Protein AF-A0A514C4Z4-F1 (afdb_monomer_lite)

pLDDT: mean 70.09, std 15.61, range [42.56, 97.69]

Structure (mmCIF, N/CA/C/O backbone):
data_AF-A0A514C4Z4-F1
#
_entry.id   AF-A0A514C4Z4-F1
#
loop_
_atom_site.group_PDB
_atom_site.id
_atom_site.type_symbol
_atom_site.label_atom_id
_atom_site.label_alt_id
_atom_site.label_comp_id
_atom_site.label_asym_id
_atom_site.label_entity_id
_atom_site.label_seq_id
_atom_site.pdbx_PDB_ins_code
_atom_site.Cartn_x
_atom_site.Cartn_y
_atom_site.Cartn_z
_atom_site.occupancy
_atom_site.B_iso_or_equiv
_atom_site.auth_seq_id
_atom_site.auth_comp_id
_atom_site.auth_asym_id
_atom_site.auth_atom_id
_atom_site.pdbx_PDB_model_num
ATOM 1 N N . MET A 1 1 ? 21.612 -12.194 -46.620 1.00 42.56 1 MET A N 1
ATOM 2 C CA . MET A 1 1 ? 21.492 -10.855 -46.006 1.00 42.56 1 MET A CA 1
ATOM 3 C C . MET A 1 1 ? 21.605 -11.033 -44.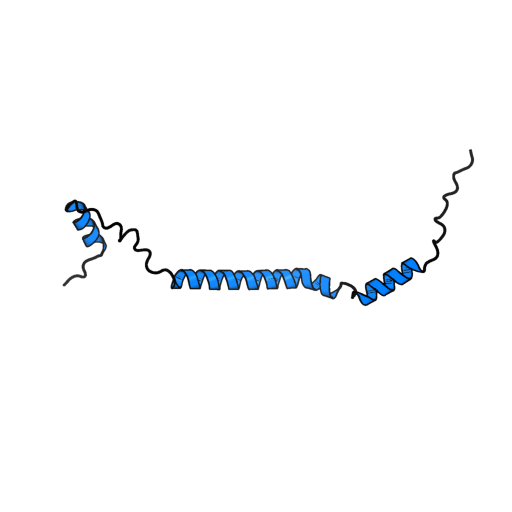504 1.00 42.56 1 MET A C 1
ATOM 5 O O . MET A 1 1 ? 20.686 -11.560 -43.892 1.00 42.56 1 MET A O 1
ATOM 9 N N . SER A 1 2 ? 22.770 -10.727 -43.944 1.00 56.28 2 SER A N 1
ATOM 10 C CA . SER A 1 2 ? 23.046 -10.801 -42.506 1.00 56.28 2 SER A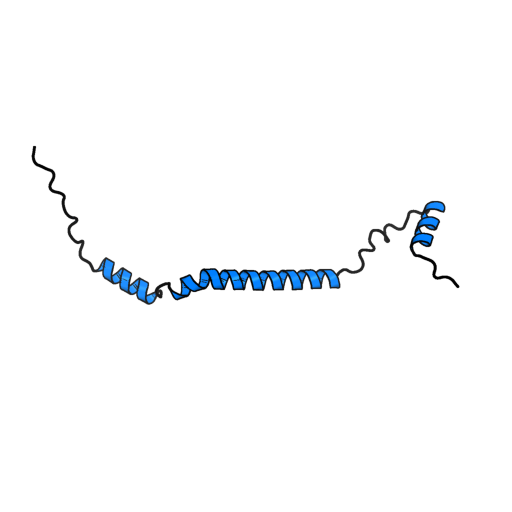 CA 1
ATOM 11 C C . SER A 1 2 ? 22.355 -9.629 -41.791 1.00 56.28 2 SER A C 1
ATOM 13 O O . SER A 1 2 ? 22.359 -8.521 -42.328 1.00 56.28 2 SER A O 1
ATOM 15 N N . PRO A 1 3 ? 21.737 -9.839 -40.618 1.00 57.59 3 PRO A N 1
ATOM 16 C CA . PRO A 1 3 ? 21.112 -8.760 -39.863 1.00 57.59 3 PRO A CA 1
ATOM 17 C C . PRO A 1 3 ? 22.190 -7.797 -39.347 1.00 57.59 3 PRO A C 1
ATOM 19 O O . PRO A 1 3 ? 23.027 -8.182 -38.537 1.00 57.59 3 PRO A O 1
ATOM 22 N N . GLN A 1 4 ? 22.173 -6.555 -39.838 1.00 60.25 4 GLN A N 1
ATOM 23 C CA . GLN A 1 4 ? 23.078 -5.492 -39.399 1.00 60.25 4 GLN A CA 1
ATOM 24 C C . GLN A 1 4 ? 22.856 -5.236 -37.902 1.00 60.25 4 GLN A C 1
ATOM 26 O O . GLN A 1 4 ? 21.751 -4.865 -37.487 1.00 60.25 4 GLN A O 1
ATOM 31 N N . SER A 1 5 ? 23.887 -5.465 -37.092 1.00 60.81 5 SER A N 1
ATOM 32 C CA . SER A 1 5 ? 23.812 -5.287 -35.646 1.00 60.81 5 SER A CA 1
ATOM 33 C C . SER A 1 5 ? 23.740 -3.790 -35.314 1.00 60.81 5 SER A C 1
ATOM 35 O O . SER A 1 5 ? 24.432 -2.992 -35.949 1.00 60.81 5 SER A O 1
ATOM 37 N N . PRO A 1 6 ? 22.946 -3.359 -34.313 1.00 60.31 6 PRO A N 1
ATOM 38 C CA . PRO A 1 6 ? 22.890 -1.959 -33.880 1.00 60.31 6 PRO A CA 1
ATOM 39 C C . PRO A 1 6 ? 24.265 -1.381 -33.524 1.00 60.31 6 PRO A C 1
ATOM 41 O O . PRO A 1 6 ? 24.483 -0.182 -33.667 1.00 60.31 6 PRO A O 1
ATOM 44 N N . HIS A 1 7 ? 25.190 -2.243 -33.099 1.00 58.03 7 HIS A N 1
ATOM 45 C CA . HIS A 1 7 ? 26.564 -1.881 -32.770 1.00 58.03 7 HIS A CA 1
ATOM 46 C C . HIS A 1 7 ? 27.372 -1.428 -33.993 1.00 58.03 7 HIS A C 1
ATOM 48 O O . HIS A 1 7 ? 28.156 -0.488 -33.873 1.00 58.03 7 HIS A O 1
ATOM 54 N N . ASP A 1 8 ? 27.118 -2.003 -35.171 1.00 60.06 8 ASP A N 1
ATOM 55 C CA . ASP A 1 8 ? 27.821 -1.632 -36.405 1.00 60.06 8 ASP A CA 1
ATOM 56 C C . ASP A 1 8 ? 27.422 -0.221 -36.859 1.00 60.06 8 ASP A C 1
ATOM 58 O O . ASP A 1 8 ? 28.261 0.565 -37.286 1.00 60.06 8 ASP A O 1
ATOM 62 N N . LYS A 1 9 ? 26.149 0.154 -36.668 1.00 60.41 9 LYS A N 1
ATOM 63 C CA . LYS A 1 9 ? 25.651 1.508 -36.975 1.00 60.41 9 LYS A CA 1
ATOM 64 C C . LYS A 1 9 ? 26.252 2.600 -36.092 1.00 60.41 9 LYS A C 1
ATOM 66 O O . LYS A 1 9 ? 26.359 3.742 -36.528 1.00 60.41 9 LYS A O 1
ATOM 71 N N . VAL A 1 10 ? 26.584 2.277 -34.843 1.00 58.56 10 VAL A N 1
ATOM 72 C CA . VAL A 1 10 ? 27.162 3.249 -33.901 1.00 58.56 10 VAL A CA 1
ATOM 73 C C . VAL A 1 10 ? 28.647 3.464 -34.192 1.00 58.56 10 VAL A C 1
ATOM 75 O O . VAL A 1 10 ? 29.125 4.591 -34.083 1.00 58.56 10 VAL A O 1
ATOM 78 N N . ALA A 1 11 ? 29.360 2.413 -34.602 1.00 59.81 11 ALA A N 1
ATOM 79 C CA . ALA A 1 11 ? 30.767 2.507 -34.980 1.00 59.81 11 ALA A CA 1
ATOM 80 C C . ALA A 1 11 ? 30.974 3.369 -36.240 1.00 59.81 11 ALA A C 1
ATOM 82 O O . ALA A 1 11 ? 31.871 4.212 -36.252 1.00 59.81 11 ALA A O 1
ATOM 83 N N . ASP A 1 12 ? 30.102 3.223 -37.243 1.00 59.00 12 ASP A N 1
ATOM 84 C CA . ASP A 1 12 ? 30.151 4.012 -38.486 1.00 59.00 12 ASP A CA 1
ATOM 85 C C . ASP A 1 12 ? 29.935 5.513 -38.224 1.00 59.00 12 ASP A C 1
ATOM 87 O O . ASP A 1 12 ? 30.696 6.365 -38.680 1.00 59.00 12 ASP A O 1
ATOM 91 N N . ALA A 1 13 ? 28.956 5.848 -37.377 1.00 57.41 13 ALA A N 1
ATOM 92 C CA . ALA A 1 13 ? 28.613 7.236 -37.065 1.00 57.41 13 ALA A CA 1
ATOM 93 C C . ALA A 1 13 ? 29.742 8.007 -36.349 1.00 57.41 13 ALA A C 1
ATOM 95 O O . ALA A 1 13 ? 29.864 9.220 -36.521 1.00 57.41 13 ALA A O 1
ATOM 96 N N . VAL A 1 14 ? 30.574 7.317 -35.559 1.00 56.09 14 VAL A N 1
ATOM 97 C CA . VAL A 1 14 ? 31.751 7.911 -34.899 1.00 56.09 14 VAL A CA 1
ATOM 98 C C . VAL A 1 14 ? 32.892 8.133 -35.893 1.00 56.09 14 VAL A C 1
ATOM 100 O O . VAL A 1 14 ? 33.613 9.124 -35.773 1.00 56.09 14 VAL A O 1
ATOM 103 N N . HIS A 1 15 ? 33.049 7.251 -36.884 1.00 59.34 15 HIS A N 1
ATOM 104 C CA . HIS A 1 15 ? 34.099 7.374 -37.897 1.00 59.34 15 HIS A CA 1
ATOM 105 C C . HIS A 1 15 ? 33.832 8.522 -38.885 1.00 59.34 15 HIS A C 1
ATOM 107 O O . HIS A 1 15 ? 34.769 9.157 -39.363 1.00 59.34 15 HIS A O 1
ATOM 113 N N . GLU A 1 16 ? 32.562 8.847 -39.130 1.00 58.06 16 GLU A N 1
ATOM 114 C CA . GLU A 1 16 ? 32.144 9.899 -40.068 1.00 58.06 16 GLU A CA 1
ATOM 115 C C . GLU A 1 16 ? 32.050 11.306 -39.449 1.00 58.06 16 GLU A C 1
ATOM 117 O O . GLU A 1 16 ? 31.629 12.252 -40.116 1.00 58.06 16 GLU A O 1
ATOM 122 N N . GLY A 1 17 ? 32.445 11.482 -38.180 1.00 53.03 17 GLY A N 1
ATOM 123 C CA . GLY A 1 17 ? 32.523 12.801 -37.531 1.00 53.03 17 GLY A CA 1
ATOM 124 C C . GLY A 1 17 ? 31.176 13.522 -37.391 1.00 53.03 17 GLY A C 1
ATOM 125 O O . GLY A 1 17 ? 31.128 14.724 -37.119 1.00 53.03 17 GLY A O 1
ATOM 126 N N . ARG A 1 18 ? 30.066 12.804 -37.572 1.00 54.50 18 ARG A N 1
ATOM 127 C CA . ARG A 1 18 ? 28.713 13.331 -37.417 1.00 54.50 18 ARG A CA 1
ATOM 128 C C . ARG A 1 18 ? 28.349 13.241 -35.935 1.00 54.50 18 ARG A C 1
ATOM 130 O O . ARG A 1 18 ? 28.539 12.177 -35.347 1.00 54.50 18 ARG A O 1
ATOM 137 N N . PRO A 1 19 ? 27.866 14.322 -35.290 1.00 53.94 19 PRO A N 1
ATOM 138 C CA . PRO A 1 19 ? 27.509 14.261 -33.880 1.00 53.94 19 PRO A CA 1
ATOM 139 C C . PRO A 1 19 ? 26.487 13.142 -33.704 1.00 53.94 19 PRO A C 1
ATOM 141 O O . PRO A 1 19 ? 25.405 13.205 -34.287 1.00 53.94 19 PRO A O 1
ATOM 144 N N . ALA A 1 20 ? 26.869 12.100 -32.960 1.00 55.38 20 ALA A N 1
ATOM 145 C CA . ALA A 1 20 ? 25.981 11.002 -32.623 1.00 55.38 20 ALA A CA 1
ATOM 146 C C . ALA A 1 20 ? 24.704 11.622 -32.054 1.00 55.38 20 ALA A C 1
ATOM 148 O O . ALA A 1 20 ? 24.762 12.337 -31.051 1.00 55.38 20 ALA A O 1
ATOM 149 N N . ASP A 1 21 ? 23.590 11.437 -32.765 1.00 51.84 21 ASP A N 1
ATOM 150 C CA . ASP A 1 21 ? 22.342 12.139 -32.505 1.00 51.84 21 ASP A CA 1
ATOM 151 C C . ASP A 1 21 ? 22.040 12.116 -31.002 1.00 51.84 21 ASP A C 1
ATOM 153 O O . ASP A 1 21 ? 21.845 11.056 -30.407 1.00 51.84 21 ASP A O 1
ATOM 157 N N . ALA A 1 22 ? 21.952 13.293 -30.373 1.00 53.84 22 ALA A N 1
ATOM 158 C CA . ALA A 1 22 ? 21.548 13.440 -28.969 1.00 53.84 22 ALA A CA 1
ATOM 159 C C . ALA A 1 22 ? 20.171 12.793 -28.686 1.00 53.84 22 ALA A C 1
ATOM 161 O O . ALA A 1 22 ? 19.777 12.576 -27.538 1.00 53.84 22 ALA A O 1
ATOM 162 N N . GLN A 1 23 ? 19.441 12.444 -29.747 1.00 51.53 23 GLN A N 1
ATOM 163 C CA . GLN A 1 23 ? 18.218 11.658 -29.710 1.00 51.53 23 GLN A CA 1
ATOM 164 C C . GLN A 1 23 ? 18.426 10.165 -29.425 1.00 51.53 23 GLN A C 1
ATOM 166 O O . GLN A 1 23 ? 17.472 9.564 -28.947 1.00 51.53 23 GLN A O 1
ATOM 171 N N . LEU A 1 24 ? 19.614 9.572 -29.620 1.00 49.78 24 LEU A N 1
ATOM 172 C CA . LEU A 1 24 ? 19.930 8.227 -29.106 1.00 49.78 24 LEU A CA 1
ATOM 173 C C . LEU A 1 24 ? 20.104 8.237 -27.580 1.00 49.78 24 LEU A C 1
ATOM 175 O O . LEU A 1 24 ? 19.686 7.302 -26.904 1.00 49.78 24 LEU A O 1
ATOM 179 N N . VAL A 1 25 ? 20.633 9.326 -27.015 1.00 52.97 25 VAL A N 1
ATOM 180 C CA . VAL A 1 25 ? 20.758 9.498 -25.553 1.00 52.97 25 VAL A CA 1
ATOM 181 C C . VAL A 1 25 ? 19.403 9.844 -24.922 1.00 52.97 25 VAL A C 1
ATOM 183 O O . VAL A 1 25 ? 19.084 9.410 -23.817 1.00 52.97 25 VAL A O 1
ATOM 186 N N . ARG A 1 26 ? 18.547 10.564 -25.664 1.00 53.62 26 ARG A N 1
ATOM 187 C CA . ARG A 1 26 ? 17.135 10.813 -25.323 1.00 53.62 26 ARG A CA 1
ATOM 188 C C . ARG A 1 26 ? 16.186 9.748 -25.888 1.00 53.62 26 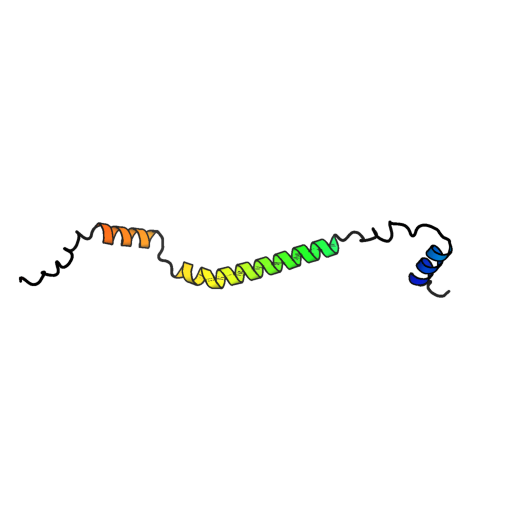ARG A C 1
ATOM 190 O O . ARG A 1 26 ? 14.973 9.946 -25.892 1.00 53.62 26 ARG A O 1
ATOM 197 N N . GLN A 1 27 ? 16.705 8.590 -2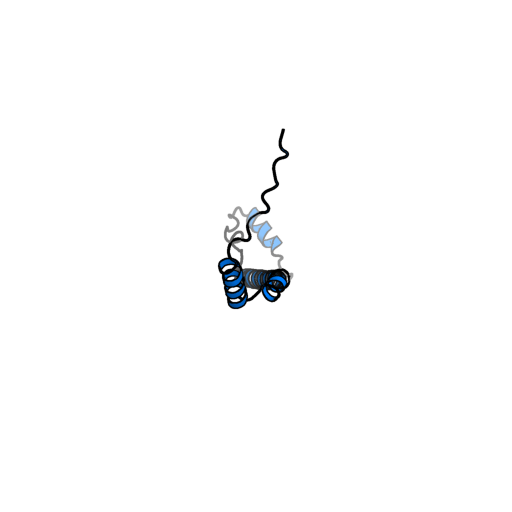6.295 1.00 47.59 27 GLN A N 1
ATOM 198 C CA . GLN A 1 27 ? 15.900 7.416 -26.627 1.00 47.59 27 GLN A CA 1
ATOM 199 C C . GLN A 1 27 ? 15.580 6.600 -25.368 1.00 47.59 27 GLN A C 1
ATOM 201 O O . GLN A 1 27 ? 15.467 5.376 -25.404 1.00 47.59 27 GLN A O 1
ATOM 206 N N . GLY A 1 28 ? 15.346 7.278 -24.241 1.00 58.47 28 GLY A N 1
ATOM 207 C CA . GLY A 1 28 ? 14.506 6.748 -23.176 1.00 58.47 28 GLY A CA 1
ATOM 208 C C . GLY A 1 28 ? 13.090 6.632 -23.725 1.00 58.47 28 GLY A C 1
ATOM 209 O O . GLY A 1 28 ? 12.245 7.485 -23.468 1.00 58.47 28 GLY A O 1
ATOM 210 N N . ARG A 1 29 ? 12.860 5.627 -24.578 1.00 56.69 29 ARG A N 1
ATOM 211 C CA . ARG A 1 29 ? 11.574 5.284 -25.176 1.00 56.69 29 ARG A CA 1
ATOM 212 C C . ARG A 1 29 ? 10.520 5.399 -24.092 1.00 56.69 29 ARG A C 1
ATOM 214 O O . ARG A 1 29 ? 10.451 4.526 -23.239 1.00 56.69 29 ARG A O 1
ATOM 221 N N . SER A 1 30 ? 9.691 6.441 -24.159 1.00 58.50 30 SER A N 1
ATOM 222 C CA . SER A 1 30 ? 8.265 6.268 -23.919 1.00 58.50 30 SER A CA 1
ATOM 223 C C . SER A 1 30 ? 7.909 5.459 -22.676 1.00 58.50 30 SER A C 1
ATOM 225 O O . SER A 1 30 ? 7.079 4.561 -22.796 1.00 58.50 30 SER A O 1
ATOM 227 N N . GLY A 1 31 ? 8.582 5.659 -21.535 1.00 67.44 31 GLY A N 1
ATOM 228 C CA . GLY A 1 31 ? 8.633 4.685 -20.438 1.00 67.44 31 GLY A CA 1
ATOM 229 C C . GLY A 1 31 ? 7.320 4.500 -19.681 1.00 67.44 31 GLY A C 1
ATOM 230 O O . GLY A 1 31 ? 7.341 4.017 -18.560 1.00 67.44 31 GLY A O 1
ATOM 231 N N . ARG A 1 32 ? 6.172 4.873 -20.260 1.00 79.94 32 ARG A N 1
ATOM 232 C CA . ARG A 1 32 ? 4.837 4.753 -19.661 1.00 79.94 32 ARG A CA 1
ATOM 233 C C . ARG A 1 32 ? 4.578 3.356 -19.106 1.00 79.94 32 ARG A C 1
ATOM 235 O O . ARG A 1 32 ? 3.998 3.244 -18.041 1.00 79.94 32 ARG A O 1
ATOM 242 N N . ARG A 1 33 ? 5.044 2.297 -19.781 1.00 82.19 33 ARG A N 1
ATOM 243 C CA . ARG A 1 33 ? 4.909 0.913 -19.286 1.00 82.19 33 ARG A CA 1
ATOM 244 C C . ARG A 1 33 ? 5.725 0.664 -18.019 1.00 82.19 33 ARG A C 1
ATOM 246 O O . ARG A 1 33 ? 5.209 0.074 -17.083 1.00 82.19 33 ARG A O 1
ATOM 253 N N . ILE A 1 34 ? 6.969 1.137 -17.987 1.00 84.19 34 ILE A N 1
ATOM 254 C CA . ILE A 1 34 ? 7.864 1.008 -16.830 1.00 84.19 34 ILE A CA 1
ATOM 255 C C . ILE A 1 34 ? 7.345 1.865 -15.673 1.00 84.19 34 ILE A C 1
ATOM 257 O O . ILE A 1 34 ? 7.296 1.395 -14.546 1.00 84.19 34 ILE A O 1
ATOM 261 N N . LEU A 1 35 ? 6.870 3.079 -15.961 1.00 86.19 35 LEU A N 1
ATOM 262 C CA . LEU A 1 35 ? 6.240 3.960 -14.983 1.00 86.19 35 LEU A CA 1
ATOM 263 C C . LEU A 1 35 ? 4.963 3.339 -14.401 1.00 86.19 35 LEU A C 1
ATOM 265 O O . LEU A 1 35 ? 4.784 3.360 -13.191 1.00 86.19 35 LEU A O 1
ATOM 269 N N . LEU A 1 36 ? 4.102 2.744 -15.233 1.00 93.56 36 LEU A N 1
ATOM 270 C CA . LEU A 1 36 ? 2.917 2.024 -14.760 1.00 93.56 36 LEU A CA 1
ATOM 271 C C . LEU A 1 36 ? 3.303 0.820 -13.899 1.00 93.56 36 LEU A C 1
ATOM 273 O O . LEU A 1 36 ? 2.724 0.642 -12.834 1.00 93.56 36 LEU A O 1
ATOM 277 N N . LEU A 1 37 ? 4.298 0.032 -14.315 1.00 93.25 37 LEU A N 1
ATOM 278 C CA . LEU A 1 37 ? 4.795 -1.098 -13.528 1.00 93.25 37 LEU A CA 1
ATOM 279 C C . LEU A 1 37 ? 5.331 -0.635 -12.163 1.00 93.25 37 LEU A C 1
ATOM 281 O O . LEU A 1 37 ? 5.013 -1.240 -11.144 1.00 93.25 37 LEU A O 1
ATOM 285 N N . LEU A 1 38 ? 6.090 0.465 -12.140 1.00 93.00 38 LEU A N 1
ATOM 286 C CA . LEU A 1 38 ? 6.598 1.095 -10.920 1.00 93.00 38 LEU A CA 1
ATOM 287 C C . LEU A 1 38 ? 5.458 1.556 -10.010 1.00 93.00 38 LEU A C 1
ATOM 289 O O . LEU A 1 38 ? 5.478 1.244 -8.826 1.00 93.00 38 LEU A O 1
ATOM 293 N N . ILE A 1 39 ? 4.452 2.248 -10.550 1.00 96.25 39 ILE A N 1
ATOM 294 C CA . ILE A 1 39 ? 3.294 2.725 -9.777 1.00 96.25 39 ILE A CA 1
ATOM 295 C C . ILE A 1 39 ? 2.508 1.548 -9.200 1.00 96.25 39 ILE A C 1
ATOM 297 O O . ILE A 1 39 ? 2.169 1.564 -8.021 1.00 96.25 39 ILE A O 1
ATOM 301 N N . VAL A 1 40 ? 2.243 0.515 -10.002 1.00 97.31 40 VAL A N 1
ATOM 302 C CA . VAL A 1 40 ? 1.509 -0.674 -9.549 1.00 97.31 40 VAL A CA 1
ATOM 303 C C . VAL A 1 40 ? 2.303 -1.421 -8.481 1.00 97.31 40 VAL A C 1
ATOM 305 O O . VAL A 1 40 ? 1.738 -1.785 -7.455 1.00 97.31 40 VAL A O 1
ATOM 308 N N . SER A 1 41 ? 3.611 -1.604 -8.673 1.00 96.06 41 SER A N 1
ATOM 309 C CA . SER A 1 41 ? 4.473 -2.264 -7.689 1.00 96.06 41 SER A CA 1
ATOM 310 C C . SER A 1 41 ? 4.577 -1.464 -6.391 1.00 96.06 41 SER A C 1
ATOM 312 O O . SER A 1 41 ? 4.488 -2.042 -5.310 1.00 96.06 41 SER A O 1
ATOM 314 N N . ALA A 1 42 ? 4.750 -0.144 -6.479 1.00 96.88 42 ALA A N 1
ATOM 315 C CA . ALA A 1 42 ? 4.801 0.731 -5.314 1.00 96.88 42 ALA A CA 1
ATOM 316 C C . ALA A 1 42 ? 3.452 0.754 -4.581 1.00 96.88 42 ALA A C 1
ATOM 318 O O . ALA A 1 42 ? 3.419 0.671 -3.356 1.00 96.88 42 ALA A O 1
ATOM 319 N N . GLY A 1 43 ? 2.342 0.790 -5.322 1.00 97.69 43 GLY A N 1
ATOM 320 C CA . GLY A 1 43 ? 0.993 0.703 -4.770 1.00 97.69 43 GLY A CA 1
ATOM 321 C C . GLY A 1 43 ? 0.743 -0.629 -4.065 1.00 9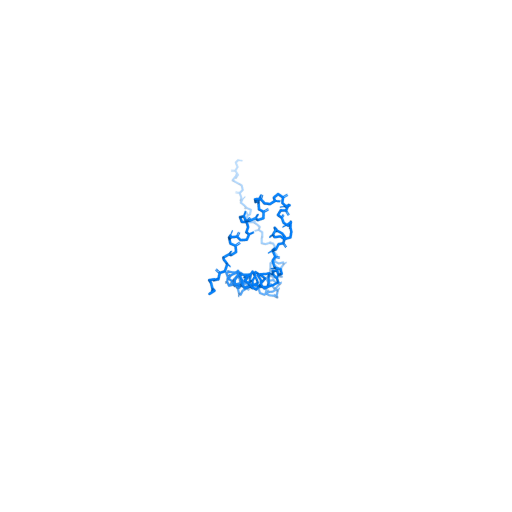7.69 43 GLY A C 1
ATOM 322 O O . GLY A 1 43 ? 0.268 -0.639 -2.934 1.00 97.69 43 GLY A O 1
ATOM 323 N N . ALA A 1 44 ? 1.129 -1.749 -4.678 1.00 97.31 44 ALA A N 1
ATOM 324 C CA . ALA A 1 44 ? 1.012 -3.071 -4.066 1.00 97.31 44 ALA A CA 1
ATOM 325 C C . ALA A 1 44 ? 1.840 -3.177 -2.775 1.00 97.31 44 ALA A C 1
ATOM 327 O O . ALA A 1 44 ? 1.331 -3.639 -1.754 1.00 97.31 44 ALA A O 1
ATOM 328 N N . ALA A 1 45 ? 3.085 -2.691 -2.789 1.00 97.50 45 ALA A N 1
ATOM 329 C CA . ALA A 1 45 ? 3.932 -2.651 -1.600 1.00 97.50 45 ALA A CA 1
ATOM 330 C C . ALA A 1 45 ? 3.328 -1.773 -0.493 1.00 97.50 45 ALA A C 1
ATOM 332 O O . ALA A 1 45 ? 3.316 -2.180 0.667 1.00 97.50 45 ALA A O 1
ATOM 333 N N . ALA A 1 46 ? 2.778 -0.606 -0.845 1.00 97.12 46 ALA A N 1
ATOM 334 C CA . ALA A 1 46 ? 2.104 0.270 0.106 1.00 97.12 46 ALA A CA 1
ATOM 335 C C . ALA A 1 46 ? 0.893 -0.424 0.743 1.00 97.12 46 ALA A C 1
ATOM 337 O O . ALA A 1 46 ? 0.769 -0.415 1.962 1.00 97.12 46 ALA A O 1
ATOM 338 N N . VAL A 1 47 ? 0.043 -1.089 -0.046 1.00 96.69 47 VAL A N 1
ATOM 339 C CA . VAL A 1 47 ? -1.121 -1.827 0.476 1.00 96.69 47 VAL A CA 1
ATOM 340 C C . VAL A 1 47 ? -0.693 -2.950 1.420 1.00 96.69 47 VAL A C 1
ATOM 342 O O . VAL A 1 47 ? -1.274 -3.087 2.494 1.00 96.69 47 VAL A O 1
ATOM 345 N N . LEU A 1 48 ? 0.338 -3.723 1.067 1.00 95.88 48 LEU A N 1
ATOM 346 C CA . LEU A 1 48 ? 0.873 -4.771 1.943 1.00 95.88 48 LEU A CA 1
ATOM 347 C C . LEU A 1 48 ? 1.424 -4.193 3.249 1.00 95.88 48 LEU A C 1
ATOM 349 O O . LEU A 1 48 ? 1.161 -4.737 4.320 1.00 95.88 48 LEU A O 1
ATOM 353 N N . LEU A 1 49 ? 2.152 -3.077 3.172 1.00 95.06 49 LEU A N 1
ATOM 354 C CA . LEU A 1 49 ? 2.710 -2.415 4.345 1.00 95.06 49 LEU A CA 1
ATOM 355 C C . LEU A 1 49 ? 1.610 -1.841 5.247 1.00 95.06 49 LEU A C 1
ATOM 357 O O . LEU A 1 49 ? 1.669 -2.030 6.458 1.00 95.06 49 LEU A O 1
ATOM 361 N N . LEU A 1 50 ? 0.587 -1.200 4.672 1.00 93.75 50 LEU A N 1
ATOM 362 C CA . LEU A 1 50 ? -0.584 -0.717 5.407 1.00 93.75 50 LEU A CA 1
ATOM 363 C C . LEU A 1 50 ? -1.373 -1.871 6.034 1.00 93.75 50 LEU A C 1
ATOM 365 O O . LEU A 1 50 ? -1.786 -1.762 7.184 1.00 93.75 50 LEU A O 1
ATOM 369 N N . GLY A 1 51 ? -1.546 -2.984 5.318 1.00 93.00 51 GLY A N 1
ATOM 370 C CA . GLY A 1 51 ? -2.197 -4.184 5.841 1.00 93.00 51 GLY A CA 1
ATOM 371 C C . GLY A 1 51 ? -1.436 -4.787 7.022 1.00 93.00 51 GLY A C 1
ATOM 372 O O . GLY A 1 51 ? -2.035 -5.081 8.054 1.00 93.00 51 GLY A O 1
ATOM 373 N N . LEU A 1 52 ? -0.110 -4.904 6.916 1.00 92.75 52 LEU A N 1
ATOM 374 C CA . LEU A 1 52 ? 0.739 -5.395 8.004 1.00 92.75 52 LEU A CA 1
ATOM 375 C C . LEU A 1 52 ? 0.752 -4.432 9.200 1.00 92.75 52 LEU A C 1
ATOM 377 O O . LEU A 1 52 ? 0.672 -4.867 10.351 1.00 92.75 52 LEU A O 1
ATOM 381 N N . TRP A 1 53 ? 0.812 -3.126 8.937 1.00 89.06 53 TRP A N 1
ATOM 382 C CA . TRP A 1 53 ? 0.716 -2.096 9.966 1.00 89.06 53 TRP A CA 1
ATOM 383 C C . TRP A 1 53 ? -0.628 -2.169 10.696 1.00 89.06 53 TRP A C 1
ATOM 385 O O . TRP A 1 53 ? -0.643 -2.179 11.925 1.00 89.06 53 TRP A O 1
ATOM 395 N N . ALA A 1 54 ? -1.737 -2.296 9.966 1.00 86.00 54 ALA A N 1
ATOM 396 C CA . ALA A 1 54 ? -3.073 -2.428 10.535 1.00 86.00 54 ALA A CA 1
ATOM 397 C C . ALA A 1 54 ? -3.260 -3.755 11.282 1.00 86.00 54 ALA A C 1
ATOM 399 O O . ALA A 1 54 ? -3.891 -3.762 12.326 1.00 86.00 54 ALA A O 1
ATOM 400 N N . ALA A 1 55 ? -2.680 -4.867 10.834 1.00 85.12 55 ALA A N 1
ATOM 401 C CA . ALA A 1 55 ? -2.719 -6.120 11.593 1.00 85.12 55 ALA A CA 1
ATOM 402 C C . ALA A 1 55 ? -1.921 -6.023 12.907 1.00 85.12 55 ALA A C 1
ATOM 404 O O . ALA A 1 55 ? -2.345 -6.543 13.938 1.00 85.12 55 ALA A O 1
ATOM 405 N N . THR A 1 56 ? -0.783 -5.323 12.882 1.00 79.06 56 THR A N 1
ATOM 406 C CA . THR A 1 56 ? 0.075 -5.131 14.062 1.00 79.06 56 THR A CA 1
ATOM 407 C C . THR A 1 56 ? -0.530 -4.132 15.054 1.00 79.06 56 THR A C 1
ATOM 409 O O . THR A 1 56 ? -0.448 -4.350 16.257 1.00 79.06 56 THR A O 1
ATOM 412 N N . ASN A 1 57 ? -1.156 -3.052 14.569 1.00 75.31 57 ASN A N 1
ATOM 413 C CA . ASN A 1 57 ? -1.706 -1.977 15.407 1.00 75.31 57 ASN A CA 1
ATOM 414 C C . ASN A 1 57 ? -3.208 -2.130 15.701 1.00 75.31 57 ASN A C 1
ATOM 416 O O . ASN A 1 57 ? -3.665 -1.798 16.787 1.00 75.31 57 ASN A O 1
ATOM 420 N N . GLY A 1 58 ? -3.987 -2.659 14.761 1.00 69.12 58 GLY A N 1
ATOM 421 C CA . GLY A 1 58 ? -5.435 -2.858 14.882 1.00 69.12 58 GLY A CA 1
ATOM 422 C C . GLY A 1 58 ? -5.811 -3.866 15.961 1.00 69.12 58 GLY A C 1
ATOM 423 O O . GLY A 1 58 ? -6.840 -3.706 16.604 1.00 69.12 58 GLY A O 1
ATOM 424 N N . ARG A 1 59 ? -4.922 -4.815 16.280 1.00 63.38 59 ARG A N 1
ATOM 425 C CA . ARG A 1 59 ? -5.121 -5.693 17.438 1.00 63.38 59 ARG A CA 1
ATOM 426 C C . ARG A 1 59 ? -5.150 -4.940 18.774 1.00 63.38 59 ARG A C 1
ATOM 428 O O . ARG A 1 59 ? -5.707 -5.461 19.729 1.00 63.38 59 ARG A O 1
ATOM 435 N N . PHE A 1 60 ? -4.559 -3.746 18.852 1.00 58.97 60 PHE A N 1
ATOM 436 C CA . PHE A 1 60 ? -4.680 -2.873 20.022 1.00 58.97 60 PHE A CA 1
ATOM 437 C C . PHE A 1 60 ? -5.961 -2.039 19.989 1.00 58.97 60 PHE A C 1
ATOM 439 O O . PHE A 1 60 ? -6.506 -1.765 21.048 1.00 58.97 60 PHE A O 1
ATOM 446 N N . ALA A 1 61 ? -6.466 -1.688 18.801 1.00 62.38 61 ALA A N 1
ATOM 447 C CA . ALA A 1 61 ? -7.744 -0.992 18.651 1.00 62.38 61 ALA A CA 1
ATOM 448 C C . ALA A 1 61 ? -8.941 -1.881 19.041 1.00 62.38 61 ALA A C 1
ATOM 450 O O . ALA A 1 61 ? -9.879 -1.386 19.652 1.00 62.38 61 ALA A O 1
ATOM 451 N N . ASP A 1 62 ? -8.880 -3.191 18.770 1.00 63.91 62 ASP A N 1
ATOM 452 C CA . ASP A 1 62 ? -9.902 -4.160 19.218 1.00 63.91 62 ASP A CA 1
ATOM 453 C C . ASP A 1 62 ? -9.915 -4.365 20.743 1.00 63.91 62 ASP A C 1
ATOM 455 O O . ASP A 1 62 ? -10.902 -4.830 21.308 1.00 63.91 62 ASP A O 1
ATOM 459 N N . LEU A 1 63 ? -8.805 -4.044 21.413 1.00 65.75 63 LEU A N 1
ATOM 460 C CA . LEU A 1 63 ? -8.664 -4.113 22.869 1.00 65.75 63 LEU A CA 1
ATOM 461 C C . LEU A 1 63 ? -8.895 -2.757 23.538 1.00 65.75 63 LEU A C 1
ATOM 463 O O . LEU A 1 63 ? -8.912 -2.670 24.765 1.00 65.75 63 LEU A O 1
ATOM 467 N N . GLU A 1 64 ? -9.016 -1.692 22.749 1.00 70.75 64 GLU A N 1
ATOM 468 C CA . GLU A 1 64 ? -9.205 -0.357 23.272 1.00 70.75 64 GLU A CA 1
ATOM 469 C C . GLU A 1 64 ? -10.673 -0.211 23.694 1.00 70.75 64 GLU A C 1
ATOM 471 O O . GLU A 1 64 ? -11.561 -0.371 22.852 1.00 70.75 64 GLU A O 1
ATOM 476 N N . PRO A 1 65 ? -10.962 0.090 24.976 1.00 73.12 65 PRO A N 1
ATOM 477 C CA . PRO A 1 65 ? -12.336 0.279 25.409 1.00 73.12 65 PRO A CA 1
ATOM 478 C C . PRO A 1 65 ? -12.978 1.375 24.563 1.00 73.12 65 PRO A C 1
ATOM 480 O O . PRO A 1 65 ? -12.364 2.411 24.258 1.00 73.12 65 PRO A O 1
ATOM 483 N N . SER A 1 66 ? -14.214 1.128 24.150 1.00 73.06 66 SER A N 1
ATOM 484 C CA . SER A 1 66 ? -14.964 2.043 23.304 1.00 73.06 66 SER A CA 1
ATOM 485 C C . SER A 1 66 ? -15.039 3.425 23.961 1.00 73.06 66 SER A C 1
ATOM 487 O O . SER A 1 66 ? -14.988 3.570 25.184 1.00 73.06 66 SER A O 1
ATOM 489 N N . ARG A 1 67 ? -15.191 4.489 23.160 1.00 73.81 67 ARG A N 1
ATOM 490 C CA . ARG A 1 67 ? -15.328 5.855 23.707 1.00 73.81 67 ARG A CA 1
ATOM 491 C C . ARG A 1 67 ? -16.428 5.966 24.770 1.00 73.81 67 ARG A C 1
ATOM 493 O O . ARG A 1 67 ? -16.298 6.790 25.667 1.00 73.81 67 ARG A O 1
ATOM 500 N N . ALA A 1 68 ? -17.486 5.160 24.659 1.00 76.06 68 ALA A N 1
ATOM 501 C CA . ALA A 1 68 ? -18.574 5.116 25.627 1.00 76.06 68 ALA A CA 1
ATOM 502 C C . ALA A 1 68 ? -18.133 4.493 26.962 1.00 76.06 68 ALA A C 1
ATOM 504 O O . ALA A 1 68 ? -18.409 5.064 28.012 1.00 76.06 68 ALA A O 1
ATOM 505 N N . GLU A 1 69 ? -17.392 3.383 26.924 1.00 79.06 69 GLU A N 1
ATOM 506 C CA . GLU A 1 69 ? -16.836 2.736 28.123 1.00 79.06 69 GLU A CA 1
ATOM 507 C C . GLU A 1 69 ? -15.810 3.638 28.813 1.00 79.06 69 GLU A C 1
ATOM 509 O O . GLU A 1 69 ? -15.882 3.837 30.021 1.00 79.06 69 GLU A O 1
ATOM 514 N N . LYS A 1 70 ? -14.939 4.301 28.041 1.00 79.06 70 LYS A N 1
ATOM 515 C CA . LYS A 1 70 ? -13.993 5.295 28.574 1.00 79.06 70 LYS A CA 1
ATOM 516 C C . LYS A 1 70 ? -14.689 6.485 29.237 1.00 79.06 70 LYS A C 1
ATOM 518 O O . LYS A 1 70 ? -14.205 6.994 30.242 1.00 79.06 70 LYS A O 1
ATOM 523 N N . ALA A 1 71 ? -15.809 6.946 28.679 1.00 80.12 71 ALA A N 1
ATOM 524 C CA . ALA A 1 71 ? -16.587 8.035 29.264 1.00 80.12 71 ALA A CA 1
ATOM 525 C C . ALA A 1 71 ? -17.301 7.599 30.554 1.00 80.12 71 ALA A C 1
ATOM 527 O O . ALA A 1 71 ? -17.361 8.380 31.500 1.00 80.12 71 ALA A O 1
ATOM 528 N N . ALA A 1 72 ? -17.809 6.365 30.611 1.00 81.31 72 ALA A N 1
ATOM 529 C CA . ALA A 1 72 ? -18.428 5.802 31.812 1.00 81.31 72 ALA A CA 1
ATOM 530 C C . ALA A 1 72 ? -17.407 5.568 32.939 1.00 81.31 72 ALA A C 1
ATOM 532 O O . ALA A 1 72 ? -17.680 5.865 34.102 1.00 81.31 72 ALA A O 1
ATOM 533 N N . GLU A 1 73 ? -16.211 5.092 32.599 1.00 79.31 73 GLU A N 1
ATOM 534 C CA . GLU A 1 73 ? -15.124 4.915 33.560 1.00 79.31 73 GLU A CA 1
ATOM 535 C C . GLU A 1 73 ? -14.605 6.265 34.077 1.00 79.31 73 GLU A C 1
ATOM 537 O O . GLU A 1 73 ? -14.500 6.451 35.285 1.00 79.31 73 GLU A O 1
ATOM 542 N N . ALA A 1 74 ? -14.412 7.263 33.206 1.00 79.81 74 ALA A N 1
ATOM 543 C CA . ALA A 1 74 ? -14.060 8.622 33.632 1.00 79.81 74 ALA A CA 1
ATOM 544 C C . ALA A 1 74 ? -15.108 9.233 34.583 1.00 79.81 74 ALA A C 1
ATOM 546 O O . ALA A 1 74 ? -14.751 9.818 35.601 1.00 79.81 74 ALA A O 1
ATOM 547 N N . GLN A 1 75 ? -16.400 9.028 34.304 1.00 77.56 75 GLN A N 1
ATOM 548 C CA . GLN A 1 75 ? -17.479 9.463 35.199 1.00 77.56 75 GLN A CA 1
ATOM 549 C C . GLN A 1 75 ? -17.459 8.737 36.549 1.00 77.56 75 GLN A C 1
ATOM 551 O O . GLN A 1 75 ? -17.888 9.311 37.544 1.00 77.56 75 GLN A O 1
ATOM 556 N N . THR A 1 76 ? -16.963 7.498 36.594 1.00 77.06 76 THR A N 1
ATOM 557 C CA . THR A 1 76 ? -16.822 6.730 37.839 1.00 77.06 76 THR A CA 1
ATOM 558 C C . THR A 1 76 ? -15.702 7.307 38.708 1.00 77.06 76 THR A C 1
ATOM 560 O O . THR A 1 76 ? -15.896 7.465 39.910 1.00 77.06 76 THR A O 1
ATOM 563 N N . PHE A 1 77 ? -14.577 7.711 38.107 1.00 71.56 77 PHE A N 1
ATOM 564 C CA . PHE A 1 77 ? -13.480 8.384 38.816 1.00 71.56 77 PHE A CA 1
ATOM 565 C C . PHE A 1 77 ? -13.821 9.824 39.238 1.00 71.56 77 PHE A C 1
ATOM 567 O O . PHE A 1 77 ? -13.374 10.262 40.294 1.00 71.56 77 PHE A O 1
ATOM 574 N N . ASP A 1 78 ? -14.646 10.546 38.471 1.00 75.00 78 ASP A N 1
ATOM 575 C CA . ASP A 1 78 ? -15.132 11.886 38.851 1.00 75.00 78 ASP A CA 1
ATOM 576 C C . ASP A 1 78 ? -16.183 11.846 39.977 1.00 75.00 78 ASP A C 1
ATOM 578 O O . ASP A 1 78 ? -16.371 12.828 40.699 1.00 75.00 78 ASP A O 1
ATOM 582 N N . GLN A 1 79 ? -16.896 10.725 40.123 1.00 66.31 79 GLN A N 1
ATOM 583 C CA . GLN A 1 79 ? -17.910 10.527 41.163 1.00 66.31 79 GLN A CA 1
ATOM 584 C C . GLN A 1 79 ? -17.347 9.930 42.455 1.00 66.31 79 GLN A C 1
ATOM 586 O O . GLN A 1 79 ? -18.068 9.887 43.454 1.00 66.31 79 GLN A O 1
ATOM 591 N N . GLU A 1 80 ? -16.086 9.490 42.468 1.00 60.66 80 GLU A N 1
ATOM 592 C CA . GLU A 1 80 ? -15.432 9.042 43.691 1.00 60.66 80 GLU A CA 1
ATOM 593 C C . GLU A 1 80 ? -15.087 10.280 44.542 1.00 60.66 80 GLU A C 1
ATOM 595 O O . GLU A 1 80 ? -14.247 11.096 44.149 1.00 60.66 80 GLU A O 1
ATOM 600 N N . PRO A 1 81 ? -15.739 10.492 45.704 1.00 58.97 81 PRO A N 1
ATOM 601 C CA . PRO A 1 81 ? -15.378 11.603 46.566 1.00 58.97 81 PRO A CA 1
ATOM 602 C C . PRO A 1 81 ? -13.965 11.322 47.055 1.00 58.97 81 PRO A C 1
ATOM 604 O O . PRO A 1 81 ? -13.774 10.310 47.724 1.00 58.97 81 PRO A O 1
ATOM 607 N N . THR A 1 82 ? -13.010 12.191 46.691 1.00 59.94 82 THR A N 1
ATOM 608 C CA . THR A 1 82 ? -11.589 12.168 47.085 1.00 59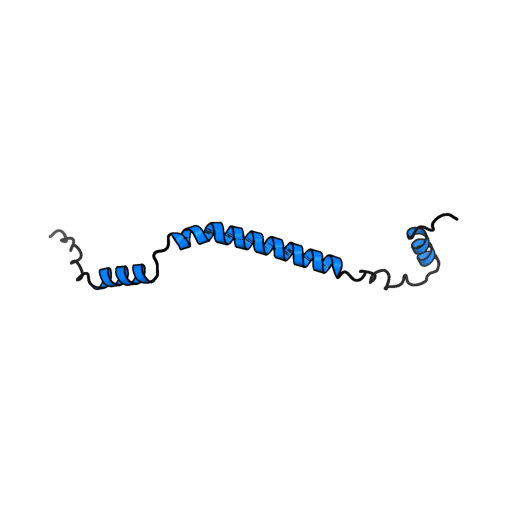.94 82 THR A CA 1
ATOM 609 C C . THR A 1 82 ? -11.383 11.323 48.332 1.00 59.94 82 THR A C 1
ATOM 611 O O . THR A 1 82 ? -11.584 11.810 49.448 1.00 59.94 82 THR A O 1
ATOM 614 N N . ALA A 1 83 ? -11.038 10.046 48.137 1.00 59.97 83 ALA A N 1
ATOM 615 C CA . ALA A 1 83 ? -10.652 9.188 49.234 1.00 59.97 83 ALA A CA 1
ATOM 616 C C . ALA A 1 83 ? -9.471 9.897 49.886 1.00 59.97 83 ALA A C 1
ATOM 618 O O . ALA A 1 83 ? -8.452 10.139 49.234 1.00 59.97 83 ALA A O 1
ATOM 619 N N . THR A 1 84 ? -9.669 10.338 51.129 1.00 57.84 84 THR A N 1
ATOM 620 C CA . THR A 1 84 ? -8.663 11.003 51.946 1.00 57.84 84 THR A CA 1
ATOM 621 C C . THR A 1 84 ? -7.343 10.278 51.740 1.00 57.84 84 THR A C 1
ATOM 623 O O . THR A 1 84 ? -7.216 9.115 52.130 1.00 57.84 84 THR A O 1
ATOM 626 N N . ALA A 1 85 ? -6.389 10.939 51.074 1.00 56.47 85 ALA A N 1
ATOM 627 C CA . ALA A 1 85 ? -5.044 10.410 50.917 1.00 56.47 85 ALA A CA 1
ATOM 628 C C . ALA A 1 85 ? -4.581 9.935 52.301 1.00 56.47 85 ALA A C 1
ATOM 630 O O . ALA A 1 85 ? -4.816 10.667 53.271 1.00 56.47 85 ALA A O 1
ATOM 631 N N . PRO A 1 86 ? -3.988 8.735 52.445 1.00 56.88 86 PRO A N 1
ATOM 632 C CA . PRO A 1 86 ? -3.511 8.298 53.742 1.00 56.88 86 PRO A CA 1
ATOM 633 C C . PRO A 1 86 ? -2.490 9.334 54.205 1.00 56.88 86 PRO A C 1
ATOM 635 O O . PRO A 1 86 ? -1.392 9.436 53.659 1.00 56.88 86 PRO A O 1
ATOM 638 N N . VAL A 1 87 ? -2.883 10.165 55.171 1.00 60.81 87 VAL A N 1
ATOM 639 C CA . VAL A 1 87 ? -1.967 11.077 55.837 1.00 60.81 87 VAL A CA 1
ATOM 640 C C . VAL A 1 87 ? -1.034 10.158 56.602 1.00 60.81 87 VAL A C 1
ATOM 642 O O . VAL A 1 87 ? -1.384 9.648 57.665 1.00 60.81 87 VAL A O 1
ATOM 645 N N . THR A 1 88 ? 0.130 9.883 56.019 1.00 55.94 88 THR A N 1
ATOM 646 C CA . THR A 1 88 ? 1.259 9.301 56.732 1.00 55.94 88 THR A CA 1
ATOM 647 C C . THR A 1 88 ? 1.472 10.172 57.960 1.00 55.94 88 THR A C 1
ATOM 649 O O . THR A 1 88 ? 1.939 11.305 57.845 1.00 55.94 88 THR A O 1
ATOM 652 N N . ALA A 1 89 ? 1.058 9.678 59.127 1.00 62.12 89 ALA A N 1
ATOM 653 C CA . ALA A 1 89 ? 1.329 10.335 60.389 1.00 62.12 89 ALA A CA 1
ATOM 654 C C . ALA A 1 89 ? 2.849 10.495 60.492 1.00 62.12 89 ALA A C 1
ATOM 656 O O . ALA A 1 89 ? 3.586 9.510 60.572 1.00 62.12 89 ALA A O 1
ATOM 657 N N . ALA A 1 90 ? 3.322 11.739 60.415 1.00 60.38 90 ALA A N 1
ATOM 658 C CA . ALA A 1 90 ? 4.714 12.055 60.678 1.00 60.38 90 ALA A CA 1
ATOM 659 C C . ALA A 1 90 ? 5.030 11.604 62.116 1.00 60.38 90 ALA A C 1
ATOM 661 O O . ALA A 1 90 ? 4.258 11.930 63.023 1.00 60.38 90 ALA A O 1
ATOM 662 N N . PRO A 1 91 ? 6.110 10.836 62.353 1.00 56.50 91 PRO A N 1
ATOM 663 C CA . PRO A 1 91 ? 6.437 10.396 63.700 1.00 56.50 91 PRO A CA 1
ATOM 664 C C . PRO A 1 91 ? 6.757 11.626 64.553 1.00 56.50 91 PRO A C 1
ATOM 666 O O . PRO A 1 91 ? 7.642 12.414 64.213 1.00 56.50 91 PRO A O 1
ATOM 669 N N . ALA A 1 92 ? 6.004 11.788 65.643 1.00 55.09 92 ALA A N 1
ATOM 670 C CA . ALA A 1 92 ? 6.242 12.815 66.644 1.00 55.09 92 ALA A CA 1
ATOM 671 C C . ALA A 1 92 ? 7.673 12.683 67.182 1.00 55.09 92 ALA A C 1
ATOM 673 O O . ALA A 1 92 ? 8.114 11.581 67.523 1.00 55.09 92 ALA A O 1
ATOM 674 N N . ARG A 1 93 ? 8.387 13.805 67.231 1.00 46.66 93 ARG A N 1
ATOM 675 C CA . ARG A 1 93 ? 9.727 13.915 67.799 1.00 46.66 93 ARG A CA 1
ATOM 676 C C . ARG A 1 93 ? 9.734 14.986 68.872 1.00 46.66 93 ARG A C 1
ATOM 678 O O . ARG A 1 93 ? 9.029 15.999 68.664 1.00 46.66 93 ARG A O 1
#

Secondary structure (DSSP, 8-state):
-----HHHHHHHHHHTT----HHHHT----THHHHHHHHHHHHHHHHHHHHHHHHHHHHHHTTSPPHHHHHHHHHHHHHS---------PPP-

Foldseek 3Di:
DDPDDPVNVVVVCVVVVHPPPCVVVVPPPPCVVVVVVVVVVVVVVVVVVVVVVCVVCVVVVVVDPDPVVVVVVVVVVVPPDPPPDPPPPDDDD

Sequence (93 aa):
MSPQSPHDKVADAVHEGRPADAQLVRQGRSGRRILLLLIVSAGAAAVLLLGLWAATNGRFADLEPSRAEKAAEAQTFDQEPTATAPVTAAPAR

Radius of gyration: 36.67 Å; chains: 1; bounding box: 53×25×114 Å